Protein AF-A0A0F9BU22-F1 (afdb_monomer_lite)

InterPro domains:
  IPR000878 Tetrapyrrole methylase [PF00590] (12-78)
  IPR003043 Uroporphiryn-III C-methyltransferase, conserved site [PS00839] (14-28)
  IPR014777 Tetrapyrrole methylase, subdomain 1 [G3DSA:3.40.1010.10] (3-79)
  IPR035996 Tetrapyrrole methylase superfamily [SSF53790] (8-78)
  IPR050161 Siroheme/cobalamin biosynthesis enzyme [PTHR45790] (8-78)

pLDDT: mean 75.95, std 23.07, range [32.75, 97.81]

Foldseek 3Di:
DDDDPPPPDDDDDFDCPQADNVRGDPVRLVCQQVALEAEEAPRHHVVSVVSHHPNHHYHHPDDPPPDDPPDPVVVVVVPDDPDDDD

Radius of gyration: 19.7 Å; chains: 1; bounding box: 55×24×47 Å

Sequence (86 aa):
FRCHPSFEGKAYLVGAGPGRGDLITVRGLRLLREADVLICDRLIAQELLDEARADAEIVFAGKRSGLHVLSQEEINRVRGGFRGGC

Structure (mmCIF, N/CA/C/O backbone):
data_AF-A0A0F9BU22-F1
#
_entry.id   AF-A0A0F9BU22-F1
#
loop_
_atom_site.group_PDB
_atom_site.id
_atom_site.type_symbol
_atom_site.label_atom_id
_atom_site.label_alt_id
_atom_site.label_comp_id
_atom_site.label_asym_id
_atom_site.label_entity_id
_atom_site.label_seq_id
_atom_site.pdbx_PDB_ins_code
_atom_site.Cartn_x
_atom_site.Cartn_y
_atom_site.Cartn_z
_atom_site.occupancy
_atom_site.B_iso_or_equiv
_atom_site.auth_seq_id
_atom_site.auth_comp_id
_atom_site.auth_asym_id
_atom_site.auth_atom_id
_atom_site.pdbx_PDB_model_num
ATOM 1 N N . PHE A 1 1 ? 6.585 7.640 33.491 1.00 37.56 1 PHE A N 1
ATOM 2 C CA . PHE A 1 1 ? 6.531 6.898 32.217 1.00 37.56 1 PHE A CA 1
ATOM 3 C C . PHE A 1 1 ? 5.197 6.163 32.145 1.00 37.56 1 PHE A C 1
ATOM 5 O O . PHE A 1 1 ? 4.990 5.262 32.945 1.00 37.56 1 PHE A O 1
ATOM 12 N N . ARG A 1 2 ? 4.243 6.597 31.305 1.00 39.09 2 ARG A N 1
ATOM 13 C CA . ARG A 1 2 ? 2.985 5.851 31.102 1.00 39.09 2 ARG A CA 1
ATOM 14 C C . ARG A 1 2 ? 3.224 4.786 30.036 1.00 39.09 2 ARG A C 1
ATOM 16 O O . ARG A 1 2 ? 3.579 5.123 28.910 1.00 39.09 2 ARG A O 1
ATOM 23 N N . CYS A 1 3 ? 3.041 3.526 30.411 1.00 32.75 3 CYS A N 1
ATOM 24 C CA . CYS A 1 3 ? 2.864 2.432 29.469 1.00 32.75 3 CYS A CA 1
ATOM 25 C C . CYS A 1 3 ? 1.473 2.626 28.852 1.00 32.75 3 CYS A C 1
AT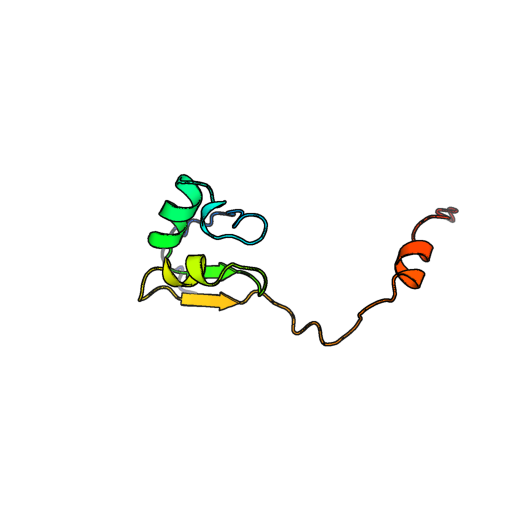OM 27 O O . CYS A 1 3 ? 0.465 2.523 29.552 1.00 32.75 3 CYS A O 1
ATOM 29 N N . HIS A 1 4 ? 1.428 3.043 27.588 1.00 48.53 4 HIS A N 1
ATOM 30 C CA . HIS A 1 4 ? 0.190 3.010 26.818 1.00 48.53 4 HIS A CA 1
ATOM 31 C C . HIS A 1 4 ? -0.115 1.532 26.556 1.00 48.53 4 HIS A C 1
ATOM 33 O O . HIS A 1 4 ? 0.838 0.780 26.331 1.00 48.53 4 HIS A O 1
ATOM 39 N N . PRO A 1 5 ? -1.383 1.089 26.619 1.00 49.28 5 PRO A N 1
ATOM 40 C CA . PRO A 1 5 ? -1.720 -0.272 26.229 1.00 49.28 5 PRO A CA 1
ATOM 41 C C . PRO A 1 5 ? -1.133 -0.511 24.838 1.00 49.28 5 PRO A C 1
ATOM 43 O O . PRO A 1 5 ? -1.340 0.304 23.937 1.00 49.28 5 PRO A O 1
ATOM 46 N N . SER A 1 6 ? -0.332 -1.566 24.698 1.00 57.75 6 SER A N 1
ATOM 47 C CA . SER A 1 6 ? 0.276 -1.953 23.432 1.00 57.75 6 SER A CA 1
ATOM 48 C C . SER A 1 6 ? -0.853 -2.311 22.471 1.00 57.75 6 SER A C 1
ATOM 50 O O . SER A 1 6 ? -1.328 -3.441 22.462 1.00 57.75 6 SER A O 1
ATOM 52 N N . PHE A 1 7 ? -1.349 -1.334 21.712 1.00 54.12 7 PHE A N 1
ATOM 53 C CA . PHE A 1 7 ? -2.192 -1.608 20.560 1.00 54.12 7 PHE A CA 1
ATOM 54 C C . PHE A 1 7 ? -1.340 -2.468 19.627 1.00 54.12 7 PHE A C 1
ATOM 56 O O . PHE A 1 7 ? -0.336 -1.997 19.093 1.00 54.12 7 PHE A O 1
ATOM 63 N N . GLU A 1 8 ? -1.675 -3.751 19.505 1.00 70.81 8 GLU A N 1
ATOM 64 C CA . GLU A 1 8 ? -1.003 -4.659 18.580 1.00 70.81 8 GLU A CA 1
ATOM 65 C C . GLU A 1 8 ? -1.338 -4.234 17.148 1.00 70.81 8 GLU A C 1
ATOM 67 O O . GLU A 1 8 ? -2.298 -4.701 16.534 1.00 70.81 8 GLU A O 1
ATOM 72 N N . GLY A 1 9 ? -0.558 -3.295 16.616 1.00 81.62 9 GLY A N 1
ATOM 73 C CA . GLY A 1 9 ? -0.571 -2.970 15.198 1.00 81.62 9 GLY A CA 1
ATOM 74 C C . GLY A 1 9 ? -0.072 -4.166 14.389 1.00 81.62 9 GLY A C 1
ATOM 75 O O . GLY A 1 9 ? 0.901 -4.823 14.764 1.00 81.62 9 GLY A O 1
ATOM 76 N N . LYS A 1 10 ? -0.732 -4.456 13.266 1.00 90.38 10 LYS A N 1
ATOM 77 C CA . LYS A 1 10 ? -0.288 -5.478 12.311 1.00 90.38 10 LYS A CA 1
ATOM 78 C C . LYS A 1 10 ? 0.362 -4.799 11.116 1.00 90.38 10 LYS A C 1
ATOM 80 O O . LYS A 1 10 ? -0.176 -3.833 10.588 1.00 90.38 10 LYS A O 1
ATOM 85 N N . ALA A 1 11 ? 1.492 -5.336 10.673 1.00 93.56 11 ALA A N 1
ATOM 86 C CA . ALA A 1 11 ? 2.170 -4.897 9.462 1.00 93.56 11 ALA A CA 1
ATOM 87 C C . ALA A 1 11 ? 2.190 -6.036 8.441 1.00 93.56 11 ALA A C 1
ATOM 89 O O . ALA A 1 11 ? 2.495 -7.182 8.780 1.00 93.56 11 ALA A O 1
ATOM 90 N N . TYR A 1 12 ? 1.888 -5.709 7.187 1.00 95.38 12 TYR A N 1
ATOM 91 C CA . TYR A 1 12 ? 1.904 -6.648 6.072 1.00 95.38 12 TYR A CA 1
ATOM 92 C C . TYR A 1 12 ? 2.832 -6.121 4.985 1.00 95.38 12 TYR A C 1
ATOM 94 O O . TYR A 1 12 ? 2.702 -4.977 4.559 1.00 95.38 12 TYR A O 1
ATOM 102 N N . LEU A 1 13 ? 3.747 -6.966 4.509 1.00 95.50 13 LEU A N 1
ATOM 103 C CA . LEU A 1 13 ? 4.514 -6.677 3.304 1.00 95.50 13 LEU A CA 1
ATOM 104 C C . LEU A 1 13 ? 3.767 -7.256 2.104 1.00 95.50 13 LEU A C 1
ATOM 106 O O . LEU A 1 13 ? 3.556 -8.467 2.018 1.00 95.50 13 LEU A O 1
ATOM 110 N N . VAL A 1 14 ? 3.366 -6.384 1.185 1.00 95.31 14 VAL A N 1
ATOM 111 C CA . VAL A 1 14 ? 2.595 -6.747 -0.004 1.00 95.31 14 VAL A CA 1
ATOM 112 C C . VAL A 1 14 ? 3.371 -6.309 -1.239 1.00 95.31 14 VAL A C 1
ATOM 114 O O . VAL A 1 14 ? 3.754 -5.150 -1.362 1.00 95.31 14 VAL A O 1
ATOM 117 N N . GLY A 1 15 ? 3.597 -7.232 -2.171 1.00 94.56 15 GLY A N 1
ATOM 118 C CA . GLY A 1 15 ? 4.116 -6.881 -3.490 1.00 94.56 15 GLY A CA 1
ATOM 119 C C . GLY A 1 15 ? 3.009 -6.281 -4.356 1.00 94.56 15 GLY A C 1
ATOM 120 O O . GLY A 1 15 ? 2.008 -6.951 -4.601 1.00 94.56 15 GLY A O 1
ATOM 121 N N . ALA A 1 16 ? 3.207 -5.053 -4.840 1.00 93.75 16 ALA A N 1
ATOM 122 C CA . ALA A 1 16 ? 2.277 -4.351 -5.735 1.00 93.75 16 ALA A CA 1
ATOM 123 C C . ALA A 1 16 ? 2.235 -4.931 -7.166 1.00 93.75 16 ALA A C 1
ATOM 125 O O . ALA A 1 16 ? 1.337 -4.616 -7.939 1.00 93.75 16 ALA A O 1
ATOM 126 N N . GLY A 1 17 ? 3.201 -5.786 -7.516 1.00 92.44 17 GLY A N 1
ATOM 127 C CA . GLY A 1 17 ? 3.423 -6.246 -8.885 1.00 92.44 17 GLY A CA 1
ATOM 128 C C . GLY A 1 17 ? 4.404 -5.342 -9.649 1.00 92.44 17 GLY A C 1
ATOM 129 O O . GLY A 1 17 ? 4.932 -4.384 -9.090 1.00 92.44 17 GLY A O 1
ATOM 130 N N . PRO A 1 18 ? 4.704 -5.658 -10.920 1.00 92.50 18 PRO A N 1
ATOM 131 C CA . PRO A 1 18 ? 5.754 -4.995 -11.698 1.00 92.50 18 PRO A CA 1
ATOM 132 C C . PRO A 1 18 ? 5.338 -3.659 -12.341 1.00 92.50 18 PRO A C 1
ATOM 134 O O . PRO A 1 18 ? 6.133 -3.083 -13.078 1.00 92.50 18 PRO A O 1
ATOM 137 N N . GLY A 1 19 ? 4.108 -3.181 -12.125 1.00 87.00 19 GLY A N 1
ATOM 138 C CA . GLY A 1 19 ? 3.695 -1.852 -12.589 1.00 87.00 19 GLY A CA 1
ATOM 139 C C . GLY A 1 19 ? 2.197 -1.682 -12.820 1.00 87.00 19 GLY A C 1
ATOM 140 O O . GLY A 1 19 ? 1.664 -0.642 -12.472 1.00 87.00 19 GLY A O 1
ATOM 141 N N . ARG A 1 20 ? 1.493 -2.682 -13.366 1.00 91.00 20 ARG A N 1
ATOM 142 C CA . ARG A 1 20 ? 0.028 -2.599 -13.509 1.00 91.00 20 ARG A CA 1
ATOM 143 C C . ARG A 1 20 ? -0.668 -2.995 -12.209 1.00 91.00 20 ARG A C 1
ATOM 145 O O . ARG A 1 20 ? -0.332 -4.034 -11.640 1.00 91.00 20 ARG A O 1
ATOM 152 N N . GLY A 1 21 ? -1.665 -2.215 -11.787 1.00 91.69 21 GLY A N 1
ATOM 153 C CA . GLY A 1 21 ? -2.392 -2.458 -10.536 1.00 91.69 21 GLY A CA 1
ATOM 154 C C . GLY A 1 21 ? -3.127 -3.802 -10.475 1.00 91.69 21 GLY A C 1
ATOM 155 O O . GLY A 1 21 ? -3.223 -4.397 -9.408 1.00 91.69 21 GLY A O 1
ATOM 156 N N . ASP A 1 22 ? -3.560 -4.352 -11.612 1.00 94.31 22 ASP A N 1
ATOM 157 C CA . ASP A 1 22 ? -4.236 -5.655 -11.683 1.00 94.31 22 ASP A CA 1
ATOM 158 C C . ASP A 1 22 ? -3.310 -6.862 -11.449 1.00 94.31 22 ASP A C 1
ATOM 160 O O . ASP A 1 22 ? -3.783 -7.993 -11.335 1.00 94.31 22 ASP A O 1
ATOM 164 N N . LEU A 1 23 ? -1.998 -6.635 -11.342 1.00 96.31 23 LEU A N 1
ATOM 165 C CA . LEU A 1 23 ? -1.007 -7.673 -11.046 1.00 96.31 23 LEU A CA 1
ATOM 166 C C . LEU A 1 23 ? -0.755 -7.859 -9.543 1.00 96.31 23 LEU A C 1
ATOM 168 O O . LEU A 1 23 ? 0.005 -8.754 -9.159 1.00 96.31 23 LEU A O 1
ATOM 172 N N . ILE A 1 24 ? -1.386 -7.053 -8.683 1.00 97.38 24 ILE A N 1
ATOM 173 C CA . ILE A 1 24 ? -1.410 -7.317 -7.244 1.00 97.38 24 ILE A CA 1
ATOM 174 C C . ILE A 1 24 ? -2.196 -8.604 -6.957 1.00 97.38 24 ILE A C 1
ATOM 176 O O . ILE A 1 24 ? -3.155 -8.966 -7.639 1.00 97.38 24 ILE A O 1
ATOM 180 N N . THR A 1 25 ? -1.828 -9.311 -5.892 1.00 97.69 25 THR A N 1
ATOM 181 C CA . THR A 1 25 ? -2.624 -10.463 -5.449 1.00 97.69 25 THR A CA 1
ATOM 182 C C . THR A 1 25 ? -3.970 -10.020 -4.869 1.00 97.69 25 THR A C 1
ATOM 184 O O . THR A 1 25 ? -4.071 -8.975 -4.227 1.00 97.69 25 THR A O 1
ATOM 187 N N . VAL A 1 26 ? -4.993 -10.877 -4.973 1.00 97.75 26 VAL A N 1
ATOM 188 C CA . VAL A 1 26 ? -6.322 -10.630 -4.375 1.00 97.75 26 VAL A CA 1
ATOM 189 C C . VAL A 1 26 ? -6.233 -10.342 -2.870 1.00 97.75 26 VAL A C 1
ATOM 191 O O . VAL A 1 26 ? -6.949 -9.486 -2.358 1.00 97.75 26 VAL A O 1
ATOM 194 N N . ARG A 1 27 ? -5.344 -11.034 -2.141 1.00 97.81 27 ARG A N 1
ATOM 195 C CA . ARG A 1 27 ? -5.124 -10.773 -0.708 1.00 97.81 27 ARG A CA 1
ATOM 196 C C . ARG A 1 27 ? -4.443 -9.423 -0.476 1.00 97.81 27 ARG A C 1
ATOM 198 O O . ARG A 1 27 ? -4.813 -8.734 0.464 1.00 97.81 27 ARG A O 1
ATOM 205 N N . GLY A 1 28 ? -3.486 -9.054 -1.325 1.00 97.12 28 GLY A N 1
ATO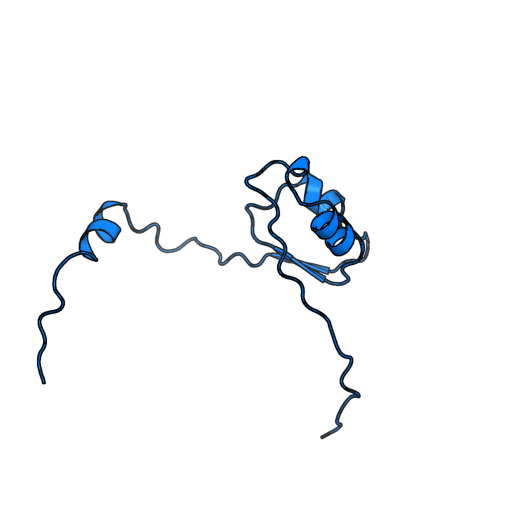M 206 C CA . GLY A 1 28 ? -2.815 -7.759 -1.265 1.00 97.12 28 GLY A CA 1
ATOM 207 C C . GLY A 1 28 ? -3.782 -6.595 -1.452 1.00 97.12 28 GLY A C 1
ATOM 208 O O . GLY A 1 28 ? -3.787 -5.687 -0.632 1.00 97.12 28 GLY A O 1
ATOM 209 N N . LEU A 1 29 ? -4.662 -6.675 -2.455 1.00 97.50 29 LEU A N 1
ATOM 210 C CA . LEU A 1 29 ? -5.683 -5.652 -2.699 1.00 97.50 29 LEU A CA 1
ATOM 211 C C . LEU A 1 29 ? -6.660 -5.507 -1.523 1.00 97.50 29 LEU A C 1
ATOM 213 O O . LEU A 1 29 ? -7.035 -4.395 -1.167 1.00 97.50 29 LEU A O 1
ATOM 217 N N . ARG A 1 30 ? -7.055 -6.620 -0.887 1.00 97.69 30 ARG A N 1
ATOM 218 C CA . ARG A 1 30 ? -7.901 -6.580 0.320 1.00 97.69 30 ARG A CA 1
ATOM 219 C C . ARG A 1 30 ? -7.211 -5.854 1.471 1.00 97.69 30 ARG A C 1
ATOM 221 O O . ARG A 1 30 ? -7.795 -4.947 2.043 1.00 97.69 30 ARG A O 1
ATOM 228 N N . LEU A 1 31 ? -5.960 -6.215 1.759 1.00 96.75 31 LEU A N 1
ATOM 229 C CA . LEU A 1 31 ? -5.179 -5.561 2.811 1.00 96.75 31 LEU A CA 1
ATOM 230 C C . LEU A 1 31 ? -4.962 -4.073 2.516 1.00 96.75 31 LEU A C 1
ATOM 232 O O . LEU A 1 31 ? -5.053 -3.264 3.428 1.00 96.75 31 LEU A O 1
ATOM 236 N N . LEU A 1 32 ? -4.718 -3.711 1.255 1.00 96.12 32 LEU A N 1
ATOM 237 C CA . LEU A 1 32 ? -4.557 -2.322 0.827 1.00 96.12 32 LEU A CA 1
ATOM 238 C C . LEU A 1 32 ? -5.823 -1.490 1.087 1.00 96.12 32 LEU A C 1
ATOM 240 O O . LEU A 1 32 ? -5.723 -0.381 1.601 1.00 96.12 32 LEU A O 1
ATOM 244 N N . ARG A 1 33 ? -7.004 -2.044 0.792 1.00 96.75 33 ARG A N 1
ATOM 245 C CA . ARG A 1 33 ? -8.302 -1.390 1.042 1.00 96.75 33 ARG A CA 1
ATOM 246 C C . ARG A 1 33 ? -8.640 -1.259 2.532 1.00 96.75 33 ARG A C 1
ATOM 248 O O . ARG A 1 33 ? -9.411 -0.383 2.912 1.00 96.75 33 ARG A O 1
ATOM 255 N N . GLU A 1 34 ? -8.105 -2.145 3.368 1.00 95.69 34 GLU A 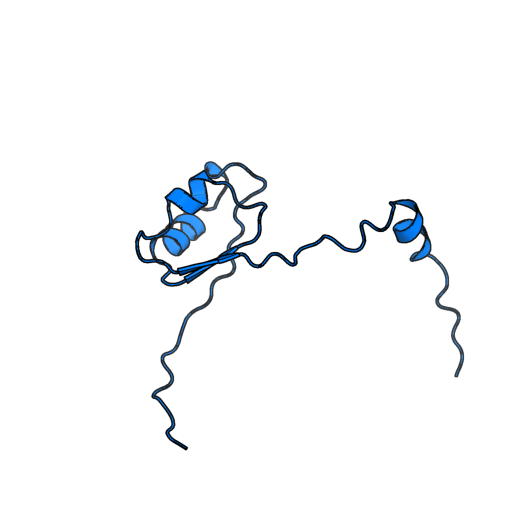N 1
ATOM 256 C CA . GLU A 1 34 ? -8.349 -2.167 4.817 1.00 95.69 34 GLU A CA 1
ATOM 257 C C . GLU A 1 34 ? -7.326 -1.338 5.613 1.00 95.69 34 GLU A C 1
ATOM 259 O O . GLU A 1 34 ? -7.621 -0.934 6.737 1.00 95.69 34 GLU A O 1
ATOM 264 N N . ALA A 1 35 ? -6.144 -1.080 5.046 1.00 95.62 35 ALA A N 1
ATOM 265 C CA . ALA A 1 35 ? -5.024 -0.455 5.739 1.00 95.62 35 ALA A CA 1
ATOM 266 C C . ALA A 1 35 ? -5.348 0.958 6.249 1.00 95.62 35 ALA A C 1
ATOM 268 O O . ALA A 1 35 ? -5.796 1.819 5.496 1.00 95.62 35 ALA A O 1
ATOM 269 N N . ASP A 1 36 ? -5.037 1.208 7.523 1.00 95.06 36 ASP A N 1
ATOM 270 C CA . ASP A 1 36 ? -5.047 2.557 8.105 1.00 95.06 36 ASP A CA 1
ATOM 271 C C . ASP A 1 36 ? -3.857 3.398 7.619 1.00 95.06 36 ASP A C 1
ATOM 273 O O . ASP A 1 36 ? -3.950 4.618 7.515 1.00 95.06 36 ASP A O 1
ATOM 277 N N . VAL A 1 37 ? -2.728 2.740 7.329 1.00 94.88 37 VAL A N 1
ATOM 278 C CA . VAL A 1 37 ? -1.486 3.374 6.873 1.00 94.88 37 VAL A CA 1
ATOM 279 C C . VAL A 1 37 ? -0.907 2.575 5.708 1.00 94.88 37 VAL A C 1
ATOM 281 O O . VAL A 1 37 ? -0.629 1.380 5.844 1.00 94.88 37 VAL A O 1
ATOM 284 N N . LEU A 1 38 ? -0.682 3.236 4.573 1.00 95.06 38 LEU A N 1
ATOM 285 C CA . LEU A 1 38 ? -0.050 2.667 3.385 1.00 95.06 38 LEU A CA 1
ATOM 286 C C . LEU A 1 38 ? 1.364 3.227 3.222 1.00 95.06 38 LEU A C 1
ATOM 288 O O . LEU A 1 38 ? 1.549 4.393 2.882 1.00 95.06 38 LEU A O 1
ATOM 292 N N . ILE A 1 39 ? 2.374 2.377 3.408 1.00 94.56 39 ILE A N 1
ATOM 293 C CA . ILE A 1 39 ? 3.776 2.727 3.155 1.00 94.56 39 ILE A CA 1
ATOM 294 C C . ILE A 1 39 ? 4.187 2.154 1.797 1.00 94.56 39 ILE A C 1
ATOM 296 O O . ILE A 1 39 ? 4.198 0.937 1.617 1.00 94.56 39 ILE A O 1
ATOM 300 N N . CYS A 1 40 ? 4.540 3.012 0.842 1.00 92.81 40 CYS A N 1
ATOM 301 C CA . CYS A 1 40 ? 4.919 2.605 -0.518 1.00 92.81 40 CYS A CA 1
ATOM 302 C C . CYS A 1 40 ? 6.016 3.509 -1.093 1.00 92.81 40 CYS A C 1
ATOM 304 O O . CYS A 1 40 ? 6.283 4.574 -0.553 1.00 92.81 40 CYS A O 1
ATOM 306 N N . ASP A 1 41 ? 6.687 3.108 -2.171 1.00 89.94 41 ASP A N 1
ATOM 307 C CA . ASP A 1 41 ? 7.622 3.984 -2.887 1.00 89.94 41 ASP A CA 1
ATOM 308 C C . ASP A 1 41 ? 6.990 4.566 -4.168 1.00 89.94 41 ASP A C 1
ATOM 310 O O . ASP A 1 41 ? 5.806 4.384 -4.440 1.00 89.94 41 ASP A O 1
ATOM 314 N N . ARG A 1 42 ? 7.780 5.311 -4.952 1.00 83.88 42 ARG A N 1
ATOM 315 C CA . ARG A 1 42 ? 7.319 6.007 -6.167 1.00 83.88 42 ARG A CA 1
ATOM 316 C C . ARG A 1 42 ? 6.997 5.084 -7.353 1.00 83.88 42 ARG A C 1
ATOM 318 O O . ARG A 1 42 ? 6.514 5.585 -8.360 1.00 83.88 42 ARG A O 1
ATOM 325 N N . LEU A 1 43 ? 7.313 3.792 -7.279 1.00 88.06 43 LEU A N 1
ATOM 326 C CA . LEU A 1 43 ? 7.061 2.819 -8.345 1.00 88.06 43 LEU A CA 1
ATOM 327 C C . LEU A 1 43 ? 5.676 2.172 -8.243 1.00 88.06 43 LEU A C 1
ATOM 329 O O . LEU A 1 43 ? 5.308 1.404 -9.132 1.00 88.06 43 LEU A O 1
ATOM 333 N N . ILE A 1 44 ? 4.918 2.445 -7.176 1.00 91.00 44 ILE A N 1
ATOM 334 C CA . ILE A 1 44 ? 3.555 1.934 -7.048 1.00 91.00 44 ILE A CA 1
ATOM 335 C C . ILE A 1 44 ? 2.662 2.497 -8.160 1.00 91.00 44 ILE A C 1
ATOM 337 O O . ILE A 1 44 ? 2.734 3.674 -8.511 1.00 91.00 44 ILE A O 1
ATOM 341 N N . ALA A 1 45 ? 1.822 1.630 -8.718 1.00 93.62 45 ALA A N 1
ATOM 342 C CA . ALA A 1 45 ? 0.833 2.002 -9.718 1.00 93.62 45 ALA A CA 1
ATOM 343 C C . ALA A 1 45 ? -0.173 3.001 -9.123 1.00 93.62 45 ALA A C 1
ATOM 345 O O . ALA A 1 45 ? -0.648 2.789 -8.004 1.00 93.62 45 ALA A O 1
ATOM 346 N N . GLN A 1 46 ? -0.530 4.056 -9.861 1.00 93.06 46 GLN A N 1
ATOM 347 C CA . GLN A 1 46 ? -1.502 5.048 -9.383 1.00 93.06 46 GLN A CA 1
ATOM 348 C C . GLN A 1 46 ? -2.859 4.395 -9.092 1.00 93.06 46 GLN A C 1
ATOM 350 O O . GLN A 1 46 ? -3.489 4.717 -8.092 1.00 93.06 46 GLN A O 1
ATOM 355 N N . GLU A 1 47 ? -3.252 3.399 -9.888 1.00 95.25 47 GLU A N 1
ATOM 356 C CA . GLU A 1 47 ? -4.513 2.681 -9.708 1.00 95.25 47 GLU A CA 1
ATOM 357 C C . GLU A 1 47 ? -4.572 1.935 -8.366 1.00 95.25 47 GLU A C 1
ATOM 359 O O . GLU A 1 47 ? -5.655 1.701 -7.848 1.00 95.25 47 GLU A O 1
ATOM 364 N N . LEU A 1 48 ? -3.427 1.566 -7.775 1.00 95.56 48 LEU A N 1
ATOM 365 C CA . LEU A 1 48 ? -3.390 0.966 -6.437 1.00 95.56 48 LEU A CA 1
ATOM 366 C C . LEU A 1 48 ? -3.506 2.011 -5.328 1.00 95.56 48 LEU A C 1
ATOM 368 O O . LEU A 1 48 ? -4.014 1.694 -4.259 1.00 95.56 48 LEU A O 1
ATOM 372 N N . LEU A 1 49 ? -3.042 3.240 -5.556 1.00 94.31 49 LEU A N 1
ATOM 373 C CA . LEU A 1 49 ? -3.241 4.335 -4.606 1.00 94.31 49 LEU A CA 1
ATOM 374 C C . LEU A 1 49 ? -4.716 4.738 -4.547 1.00 94.31 49 LEU A C 1
ATOM 376 O O . LEU A 1 49 ? -5.223 5.016 -3.465 1.00 94.31 49 LEU A O 1
ATOM 380 N N . ASP A 1 50 ? -5.408 4.694 -5.685 1.00 95.19 50 ASP A N 1
ATOM 381 C CA . ASP A 1 50 ? -6.839 5.007 -5.782 1.00 95.19 50 ASP A CA 1
ATOM 382 C C . ASP A 1 50 ? -7.726 3.957 -5.079 1.00 95.19 50 ASP A C 1
ATOM 384 O O . ASP A 1 50 ? -8.878 4.225 -4.742 1.00 95.19 50 ASP A O 1
ATOM 388 N N . GLU A 1 51 ? -7.183 2.762 -4.831 1.00 96.50 51 GLU A N 1
ATOM 389 C CA . GLU A 1 51 ? -7.833 1.675 -4.088 1.00 96.50 51 GLU A CA 1
ATOM 390 C C . GLU A 1 51 ? -7.622 1.774 -2.571 1.00 96.50 51 GLU A C 1
ATOM 392 O O . GLU A 1 51 ? -8.246 1.030 -1.807 1.00 96.50 51 GLU A O 1
ATOM 397 N N . ALA A 1 52 ? -6.728 2.657 -2.117 1.00 95.31 52 ALA A N 1
ATOM 398 C CA . ALA A 1 52 ? -6.502 2.868 -0.697 1.00 95.31 52 ALA A CA 1
ATOM 399 C C . ALA A 1 52 ? -7.757 3.459 -0.043 1.00 95.31 52 ALA A C 1
ATOM 401 O O . ALA A 1 52 ? -8.551 4.172 -0.662 1.00 95.31 52 ALA A O 1
ATOM 402 N N . ARG A 1 53 ? -7.935 3.169 1.246 1.00 92.88 53 ARG A N 1
ATOM 403 C CA . ARG A 1 53 ? -9.023 3.754 2.030 1.00 92.88 53 ARG A CA 1
ATOM 404 C C . ARG A 1 53 ? -8.918 5.285 1.993 1.00 92.88 53 ARG A C 1
ATOM 406 O O . ARG A 1 53 ? -7.823 5.829 2.097 1.00 92.88 53 ARG A O 1
ATOM 413 N N . ALA A 1 54 ? -10.045 5.987 1.869 1.00 92.81 54 ALA A N 1
ATOM 414 C CA . ALA A 1 54 ? -10.047 7.444 1.674 1.00 92.81 54 ALA A CA 1
ATOM 415 C C . ALA A 1 54 ? -9.445 8.236 2.855 1.00 92.81 54 ALA A C 1
ATOM 417 O 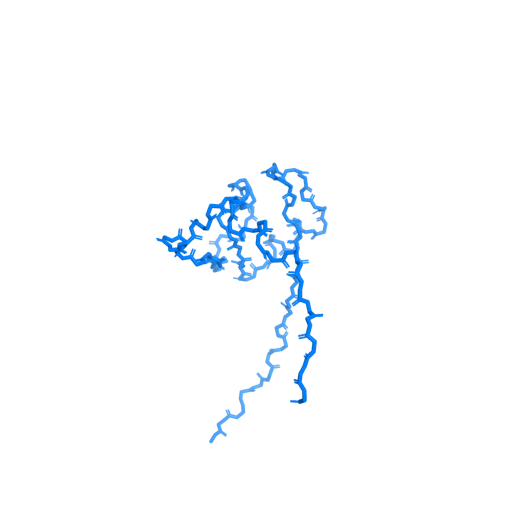O . ALA A 1 54 ? -8.981 9.359 2.681 1.00 92.81 54 ALA A O 1
ATOM 418 N N . ASP A 1 55 ? -9.473 7.655 4.053 1.00 93.75 55 ASP A N 1
ATOM 419 C CA . ASP A 1 55 ? -8.901 8.170 5.299 1.00 93.75 55 ASP A CA 1
ATOM 420 C C . ASP A 1 55 ? -7.557 7.512 5.665 1.00 93.75 55 ASP A C 1
ATOM 422 O O . ASP A 1 55 ? -7.037 7.772 6.749 1.00 93.75 55 ASP A O 1
ATOM 426 N N . ALA A 1 56 ? -6.996 6.658 4.800 1.00 95.12 56 ALA A N 1
ATOM 427 C CA . ALA A 1 56 ? -5.696 6.049 5.047 1.00 95.12 56 ALA A CA 1
ATOM 428 C C . ALA A 1 56 ? -4.571 7.090 4.965 1.00 95.12 56 ALA A C 1
ATOM 430 O O . ALA A 1 56 ? -4.517 7.920 4.053 1.00 95.12 56 ALA A O 1
ATOM 431 N N . GLU A 1 57 ? -3.613 7.004 5.885 1.00 95.12 57 GLU A N 1
ATOM 432 C CA . GLU A 1 57 ? -2.381 7.783 5.803 1.00 95.12 57 GLU A CA 1
ATOM 433 C C . GLU A 1 57 ? -1.439 7.149 4.772 1.00 95.12 57 GLU A C 1
ATOM 435 O O . GLU A 1 57 ? -0.988 6.015 4.936 1.00 95.12 57 GLU A O 1
ATOM 440 N N . ILE A 1 58 ? -1.108 7.881 3.707 1.00 93.50 58 ILE A N 1
ATOM 441 C CA . ILE A 1 58 ? -0.180 7.407 2.673 1.00 93.50 58 ILE A CA 1
ATOM 442 C C . ILE A 1 58 ? 1.208 8.001 2.919 1.00 93.50 58 ILE A C 1
ATOM 444 O O . ILE A 1 58 ? 1.410 9.215 2.855 1.00 93.50 58 ILE A O 1
ATOM 448 N N . VAL A 1 59 ? 2.188 7.128 3.146 1.00 93.38 59 VAL A N 1
ATOM 449 C CA . VAL A 1 59 ? 3.581 7.488 3.414 1.00 93.38 59 VAL A CA 1
ATOM 450 C C . VAL A 1 59 ? 4.470 6.994 2.279 1.00 93.38 59 VAL A C 1
ATOM 452 O O . VAL A 1 59 ? 4.677 5.793 2.094 1.00 93.38 59 VAL A O 1
ATOM 455 N N . PHE A 1 60 ? 5.068 7.929 1.541 1.00 91.12 60 PHE A N 1
ATOM 456 C CA . PHE A 1 60 ? 6.010 7.586 0.480 1.00 91.12 60 PHE A CA 1
ATOM 457 C C . PHE A 1 60 ? 7.413 7.309 1.043 1.00 91.12 60 PHE A C 1
ATOM 459 O O . PHE A 1 60 ? 8.190 8.226 1.316 1.00 91.12 60 PHE A O 1
ATOM 466 N N . ALA A 1 61 ? 7.770 6.031 1.160 1.00 81.00 61 ALA A N 1
ATOM 467 C CA . ALA A 1 61 ? 9.093 5.514 1.499 1.00 81.00 61 ALA A CA 1
ATOM 468 C C . ALA A 1 61 ? 10.070 5.632 0.315 1.00 81.00 61 ALA A C 1
ATOM 470 O O . ALA A 1 61 ? 10.689 4.673 -0.136 1.00 81.00 61 ALA A O 1
ATOM 471 N N . GLY A 1 62 ? 10.225 6.840 -0.214 1.00 62.84 62 GLY A N 1
ATOM 472 C CA . GLY A 1 62 ? 11.270 7.162 -1.170 1.00 62.84 62 GLY A CA 1
ATOM 473 C C . GLY A 1 62 ? 12.289 8.072 -0.513 1.00 62.84 62 GLY A C 1
ATOM 474 O O . GLY A 1 62 ? 11.968 9.204 -0.160 1.00 62.84 62 GLY A O 1
ATOM 475 N N . LYS A 1 63 ? 13.558 7.653 -0.436 1.00 54.12 63 LYS A N 1
ATOM 476 C CA . LYS A 1 63 ? 14.631 8.650 -0.338 1.00 54.12 63 LYS A CA 1
ATOM 477 C C . LYS A 1 63 ? 14.457 9.603 -1.529 1.00 54.12 63 LYS A C 1
AT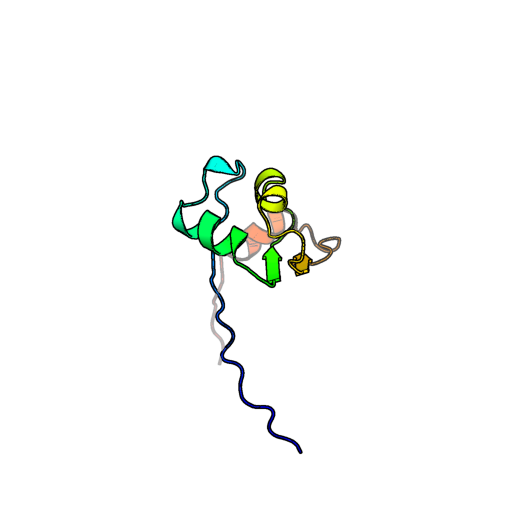OM 479 O O . LYS A 1 63 ? 14.162 9.159 -2.647 1.00 54.12 63 LYS A O 1
ATOM 484 N N . ARG A 1 64 ? 14.653 10.908 -1.321 1.00 46.09 64 ARG A N 1
ATOM 485 C CA . ARG A 1 64 ? 15.036 11.803 -2.420 1.00 46.09 64 ARG A CA 1
ATOM 486 C C . ARG A 1 64 ? 16.350 11.248 -2.972 1.00 46.09 64 ARG A C 1
ATOM 488 O O . ARG A 1 64 ? 17.423 11.620 -2.513 1.00 46.09 64 ARG A O 1
ATOM 495 N N . SER A 1 65 ? 16.276 10.306 -3.907 1.00 43.50 65 SER A N 1
ATOM 496 C CA . SER A 1 65 ? 17.402 9.824 -4.701 1.00 43.50 65 SER A CA 1
ATOM 497 C C . SER A 1 65 ? 17.777 10.911 -5.708 1.00 43.50 65 SER A C 1
ATOM 499 O O . SER A 1 65 ? 17.628 10.757 -6.911 1.00 43.50 65 SER A O 1
ATOM 501 N N . GLY A 1 66 ? 18.197 12.059 -5.179 1.00 43.12 66 GLY A N 1
ATOM 502 C CA . GLY A 1 66 ? 18.897 13.110 -5.906 1.00 43.12 66 GLY A CA 1
ATOM 503 C C . GLY A 1 66 ? 20.414 13.012 -5.738 1.00 43.12 66 GLY A C 1
ATOM 504 O O . GLY A 1 66 ? 21.119 13.906 -6.181 1.00 43.12 66 GLY A O 1
ATOM 505 N N . LEU A 1 67 ? 20.935 11.965 -5.090 1.00 44.91 67 LEU A N 1
ATOM 506 C CA . LEU A 1 67 ? 22.369 11.777 -4.890 1.00 44.91 67 LEU A CA 1
ATOM 507 C C . LEU A 1 67 ? 22.736 10.312 -5.144 1.00 44.91 67 LEU A C 1
ATOM 509 O O . LEU A 1 67 ? 22.256 9.416 -4.452 1.00 44.91 67 LEU A O 1
ATOM 513 N N . HIS A 1 68 ? 23.605 10.131 -6.138 1.00 42.53 68 HIS A N 1
ATOM 514 C CA . HIS A 1 68 ? 24.256 8.894 -6.574 1.00 42.53 68 HIS A CA 1
ATOM 515 C C . HIS A 1 68 ? 23.408 7.944 -7.428 1.00 42.53 68 HIS A C 1
ATOM 517 O O . HIS A 1 68 ? 23.155 6.793 -7.081 1.00 42.53 68 HIS A O 1
ATOM 523 N N . VAL A 1 69 ? 23.097 8.411 -8.641 1.00 42.06 69 VAL A N 1
ATOM 524 C CA . VAL A 1 69 ? 23.286 7.554 -9.819 1.00 42.06 69 VAL A CA 1
ATOM 525 C C . VAL A 1 69 ? 24.779 7.220 -9.846 1.00 42.06 69 VAL A C 1
ATOM 527 O O . VAL A 1 69 ? 25.574 7.997 -10.365 1.00 42.06 69 VAL A O 1
ATOM 530 N N . LEU A 1 70 ? 25.179 6.132 -9.188 1.00 44.41 70 LEU A N 1
ATOM 531 C CA . LEU A 1 70 ? 26.460 5.522 -9.517 1.00 44.41 70 LEU A CA 1
ATOM 532 C C . LEU A 1 70 ? 26.311 4.995 -10.944 1.00 44.41 70 LEU A C 1
ATOM 534 O O . LEU A 1 70 ? 25.316 4.328 -11.253 1.00 44.41 70 LEU A O 1
ATOM 538 N N . SER A 1 71 ? 27.233 5.355 -11.832 1.00 55.06 71 SER A N 1
ATOM 539 C CA . SER A 1 71 ? 27.186 4.857 -13.204 1.00 55.06 71 SER A CA 1
ATOM 540 C C . SER A 1 71 ? 27.343 3.333 -13.181 1.00 55.06 71 SER A C 1
ATOM 542 O O . SER A 1 71 ? 27.923 2.752 -12.259 1.00 55.06 71 SER A O 1
ATOM 544 N N . GLN A 1 72 ? 26.841 2.649 -14.209 1.00 41.03 72 GLN A N 1
ATOM 545 C CA . GLN A 1 72 ? 26.979 1.193 -14.343 1.00 41.03 72 GLN A CA 1
ATOM 546 C C . GLN A 1 72 ? 28.458 0.727 -14.266 1.00 41.03 72 GLN A C 1
ATOM 548 O O . GLN A 1 72 ? 28.735 -0.436 -13.975 1.00 41.03 72 GLN A O 1
ATOM 553 N N . GLU A 1 73 ? 29.414 1.640 -14.470 1.00 53.06 73 GLU A N 1
ATOM 554 C CA . GLU A 1 73 ? 30.859 1.420 -14.344 1.00 53.06 73 GLU A CA 1
ATOM 555 C C . GLU A 1 73 ? 31.321 1.215 -12.888 1.00 53.06 73 GLU A C 1
ATOM 557 O O . GLU A 1 73 ? 32.295 0.500 -12.648 1.00 53.06 73 GLU A O 1
ATOM 562 N N . GLU A 1 74 ? 30.622 1.778 -11.899 1.00 53.22 74 GLU A N 1
ATOM 563 C CA . GLU A 1 74 ? 30.972 1.647 -10.477 1.00 53.22 74 GLU A CA 1
ATOM 564 C C . GLU A 1 74 ? 30.458 0.331 -9.872 1.00 53.22 74 GLU A C 1
ATOM 566 O O . GLU A 1 74 ? 31.143 -0.279 -9.048 1.00 53.22 74 GLU A O 1
ATOM 571 N N . ILE A 1 75 ? 29.319 -0.183 -10.355 1.00 54.34 75 ILE A N 1
ATOM 572 C CA . ILE A 1 75 ? 28.777 -1.499 -9.960 1.00 54.34 75 ILE A CA 1
ATOM 573 C C . ILE A 1 75 ? 29.736 -2.628 -10.366 1.00 54.34 75 ILE A C 1
ATOM 575 O O . ILE A 1 75 ? 29.954 -3.577 -9.608 1.00 54.34 75 ILE A O 1
ATOM 579 N N . ASN A 1 76 ? 30.378 -2.500 -11.529 1.00 49.78 76 ASN A N 1
ATOM 580 C CA . ASN A 1 76 ? 31.319 -3.502 -12.029 1.00 49.78 76 ASN A CA 1
ATOM 581 C C . ASN A 1 76 ? 32.615 -3.599 -11.202 1.00 49.78 76 ASN A C 1
ATOM 583 O O . ASN A 1 76 ? 33.330 -4.593 -11.319 1.00 49.78 76 ASN A O 1
ATOM 587 N N . ARG A 1 77 ? 32.912 -2.629 -10.323 1.00 49.53 77 ARG A N 1
ATOM 588 C CA . ARG A 1 77 ? 34.125 -2.638 -9.485 1.00 49.53 77 ARG A CA 1
ATOM 589 C C . ARG A 1 77 ? 33.999 -3.497 -8.220 1.00 49.53 77 ARG A C 1
ATOM 591 O O . ARG A 1 77 ? 35.009 -3.812 -7.601 1.00 49.53 77 ARG A O 1
ATOM 598 N N . VAL A 1 78 ? 32.789 -3.914 -7.835 1.00 52.94 78 VAL A N 1
ATOM 599 C CA . VAL A 1 78 ? 32.555 -4.664 -6.580 1.00 52.94 78 VAL A CA 1
ATOM 600 C C . VAL A 1 78 ? 32.782 -6.182 -6.731 1.00 52.94 78 VAL A C 1
ATOM 602 O O . VAL A 1 78 ? 32.830 -6.909 -5.740 1.00 52.94 78 VAL A O 1
ATOM 605 N N . ARG A 1 79 ? 33.026 -6.699 -7.943 1.00 47.53 79 ARG A N 1
ATOM 606 C CA . ARG A 1 79 ? 33.413 -8.107 -8.156 1.00 47.53 79 ARG A CA 1
ATOM 607 C C . ARG A 1 79 ? 34.916 -8.245 -8.400 1.00 47.53 79 ARG A C 1
ATOM 609 O O . ARG A 1 79 ? 35.368 -8.282 -9.537 1.00 47.53 79 ARG A O 1
ATOM 616 N N . GLY A 1 80 ? 35.675 -8.410 -7.319 1.00 46.84 80 GLY A N 1
ATOM 617 C CA . GLY A 1 80 ? 37.025 -8.974 -7.388 1.00 46.84 80 GLY A CA 1
ATOM 618 C C . GLY A 1 80 ? 37.979 -8.440 -6.330 1.00 46.84 80 GLY A C 1
ATOM 619 O O . GLY A 1 80 ? 38.622 -7.423 -6.547 1.00 46.84 80 GLY A O 1
ATOM 620 N N . GLY A 1 81 ? 38.132 -9.175 -5.224 1.00 40.47 81 GLY A N 1
ATOM 621 C CA . GLY A 1 81 ? 39.297 -9.013 -4.352 1.00 40.47 81 GLY A CA 1
ATOM 622 C C . GLY A 1 81 ? 39.016 -8.997 -2.856 1.00 40.47 81 GLY A C 1
ATOM 623 O O . GLY A 1 81 ? 39.420 -8.059 -2.181 1.00 40.47 81 GLY A O 1
ATOM 624 N N . PHE A 1 82 ? 38.422 -10.057 -2.302 1.00 45.50 82 PHE A N 1
ATOM 625 C CA . PHE A 1 82 ? 38.695 -10.387 -0.900 1.00 45.50 82 PHE A CA 1
ATOM 626 C C . PHE A 1 82 ? 40.097 -11.017 -0.849 1.00 45.50 82 PHE A C 1
ATOM 628 O O . PHE A 1 82 ? 40.261 -12.225 -1.008 1.00 45.50 82 PHE A O 1
ATOM 635 N N . ARG A 1 83 ? 41.134 -10.182 -0.720 1.00 47.38 83 ARG A N 1
ATOM 636 C CA . ARG A 1 83 ? 42.440 -10.614 -0.208 1.00 47.38 83 ARG A CA 1
ATOM 637 C C . ARG A 1 83 ? 42.467 -10.261 1.272 1.00 47.38 83 ARG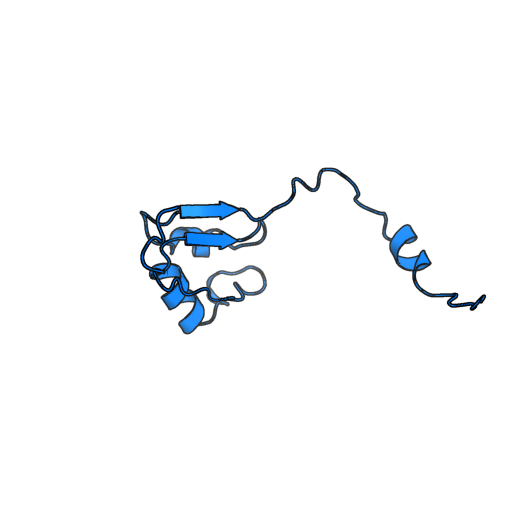 A C 1
ATOM 639 O O . ARG A 1 83 ? 42.278 -9.103 1.626 1.00 47.38 83 ARG A O 1
ATOM 646 N N . GLY A 1 84 ? 42.628 -11.287 2.102 1.00 42.47 84 GLY A N 1
ATOM 647 C CA . GLY A 1 84 ? 42.677 -11.153 3.550 1.00 42.47 84 GLY A CA 1
ATOM 648 C C . GLY A 1 84 ? 43.872 -10.344 4.053 1.00 42.47 84 GLY A C 1
ATOM 649 O O . GLY A 1 84 ? 44.839 -10.103 3.331 1.00 42.47 84 GLY A O 1
ATOM 650 N N . GLY A 1 85 ? 43.794 -9.987 5.328 1.00 39.75 85 GLY A N 1
ATOM 651 C CA . GLY A 1 85 ? 44.893 -9.453 6.121 1.00 39.75 85 GLY A CA 1
ATOM 652 C C . GLY A 1 85 ? 44.426 -9.286 7.565 1.00 39.75 85 GLY A C 1
ATOM 653 O O . GLY A 1 85 ? 43.443 -8.583 7.762 1.00 39.75 85 GLY A O 1
ATOM 654 N N . CYS A 1 86 ? 45.104 -10.008 8.471 1.00 37.75 86 CYS A N 1
ATOM 655 C CA . CYS A 1 86 ? 45.027 -10.064 9.944 1.00 37.75 86 CYS A CA 1
ATOM 656 C C . CYS A 1 86 ? 43.876 -9.352 10.665 1.00 37.75 86 CYS A C 1
ATOM 658 O O . CYS A 1 86 ? 43.843 -8.104 10.653 1.00 37.75 86 CYS A O 1
#

Organism: NCBI:txid412755

Secondary structure (DSSP, 8-state):
-----------------SS-GGGS-HHHHHHHHH-SEEEE-TTS-HHHHTTS-TTPEEEE------S----HHHHGGGSS------